Protein AF-A0A936UP02-F1 (afdb_monomer)

Sequence (129 aa):
MAFAGGLAAAASPRRRRLTLVIAPQPVHLYAVLDRAHVWPGSELTAGWVIDAFWTDRIPAIARGGRHLDHPLRHRRGGRCQWQRVTGVPTTWVPFGADVLGRGRPGLADRGVDLQRIGRQPEVGGRCGE

Solvent-accessible surface area (backbone atoms only — not comparable to full-atom values): 8325 Å² total; per-residue (Å²): 142,84,84,85,80,76,78,73,76,73,77,69,76,79,74,80,33,73,39,79,45,80,20,67,32,42,58,52,57,60,70,53,72,83,37,81,77,63,62,70,76,43,77,44,29,32,37,37,20,54,50,58,78,58,69,91,44,54,42,74,58,51,30,71,42,78,64,24,50,33,44,31,25,37,50,76,74,63,45,68,57,50,27,66,72,19,67,30,66,51,46,71,44,76,83,72,78,68,73,80,73,68,68,50,91,83,75,64,94,63,100,66,82,83,83,83,83,78,93,75,81,82,76,81,81,72,95,85,128

Radius of gyration: 21.8 Å; Cα contacts (8 Å, |Δi|>4): 169; chains: 1; bounding box: 46×30×80 Å

Foldseek 3Di:
DDDPDDPPPDPDPLPQDAAEAEEQEQLRVCVCVVPPPRAPRHPAYEYEYEPDPCLVNRDPCLAPCPNHQEYEYADPPCLVVNCVSRVHHYYYDHDDDPPVVVVPPPPDDDPDDDDDDDDDDDDDDDPDD

Mean predicted aligned error: 13.27 Å

Structure (mmCIF, N/CA/C/O backbone):
data_AF-A0A936UP02-F1
#
_entry.id   AF-A0A936UP02-F1
#
loop_
_atom_site.group_PDB
_atom_site.id
_atom_site.type_symbol
_atom_site.label_atom_id
_atom_site.label_alt_id
_atom_site.label_comp_id
_atom_site.label_asym_id
_atom_site.label_entity_id
_atom_site.label_seq_id
_atom_site.pdbx_PDB_ins_code
_atom_site.Cartn_x
_atom_site.Cartn_y
_atom_site.Cartn_z
_atom_site.occupancy
_atom_site.B_iso_or_equiv
_atom_site.auth_seq_id
_atom_site.auth_comp_id
_atom_site.auth_asym_id
_atom_site.auth_atom_id
_atom_site.pdbx_PDB_model_num
ATOM 1 N N . MET A 1 1 ? 24.769 11.667 57.598 1.00 37.16 1 MET A N 1
ATOM 2 C CA . MET A 1 1 ? 25.255 11.382 56.229 1.00 37.16 1 MET A CA 1
ATOM 3 C C . MET A 1 1 ? 24.319 10.354 55.605 1.00 37.16 1 MET A C 1
ATOM 5 O O . MET A 1 1 ? 24.267 9.261 56.145 1.00 37.16 1 MET A O 1
ATOM 9 N N . ALA A 1 2 ? 23.543 10.736 54.580 1.00 34.25 2 ALA A N 1
ATOM 10 C CA . ALA A 1 2 ? 23.015 9.907 53.475 1.00 34.25 2 ALA A CA 1
ATOM 11 C C . ALA A 1 2 ? 21.811 10.629 52.830 1.00 34.25 2 ALA A C 1
ATOM 13 O O . ALA A 1 2 ? 20.720 10.655 53.391 1.00 34.25 2 ALA A O 1
ATOM 14 N N . PHE A 1 3 ? 22.027 11.245 51.664 1.00 31.94 3 PHE A N 1
ATOM 15 C CA . PHE A 1 3 ? 20.960 11.762 50.804 1.00 31.94 3 PHE A CA 1
ATOM 16 C C . PHE A 1 3 ? 20.401 10.604 49.969 1.00 31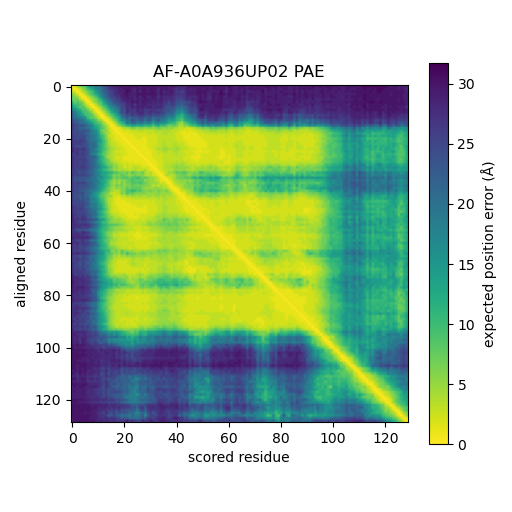.94 3 PHE A C 1
ATOM 18 O O . PHE A 1 3 ? 21.134 9.998 49.189 1.00 31.94 3 PHE A O 1
ATOM 25 N N . ALA A 1 4 ? 19.110 10.303 50.115 1.00 38.69 4 ALA A N 1
ATOM 26 C CA . ALA A 1 4 ? 18.398 9.387 49.231 1.00 38.69 4 ALA A CA 1
ATOM 27 C C . ALA A 1 4 ? 18.018 10.131 47.939 1.00 38.69 4 ALA A C 1
ATOM 29 O O . ALA A 1 4 ? 16.976 10.777 47.852 1.00 38.69 4 ALA A O 1
ATOM 30 N N . GLY A 1 5 ? 18.903 10.088 46.942 1.00 32.44 5 GLY A N 1
ATOM 31 C CA . GLY A 1 5 ? 18.627 10.580 45.595 1.00 32.44 5 GLY A CA 1
ATOM 32 C C . GLY A 1 5 ? 17.787 9.569 44.820 1.00 32.44 5 GLY A C 1
ATOM 33 O O . GLY A 1 5 ? 18.326 8.636 44.232 1.00 32.44 5 GLY A O 1
ATOM 34 N N . GLY A 1 6 ? 16.466 9.748 44.816 1.00 33.12 6 GLY A N 1
ATOM 35 C CA . GLY A 1 6 ? 15.587 9.056 43.880 1.00 33.12 6 GLY A CA 1
ATOM 36 C C . GLY A 1 6 ? 15.776 9.634 42.480 1.00 33.12 6 GLY A C 1
ATOM 37 O O . GLY A 1 6 ? 15.350 10.756 42.214 1.00 33.12 6 GLY A O 1
ATOM 38 N N . LEU A 1 7 ? 16.404 8.881 41.574 1.00 38.56 7 LEU A N 1
ATOM 39 C CA . LEU A 1 7 ? 16.313 9.174 40.147 1.00 38.56 7 LEU A CA 1
ATOM 40 C C . LEU A 1 7 ? 14.867 8.927 39.713 1.00 38.56 7 LEU A C 1
ATOM 42 O O . LEU A 1 7 ? 14.455 7.790 39.484 1.00 38.56 7 LEU A O 1
ATOM 46 N N . ALA A 1 8 ? 14.094 10.005 39.593 1.00 47.16 8 ALA A N 1
ATOM 47 C CA . ALA A 1 8 ? 12.895 9.991 38.778 1.00 47.16 8 ALA A CA 1
ATOM 48 C C . ALA A 1 8 ? 13.324 9.573 37.368 1.00 47.16 8 ALA A C 1
ATOM 50 O O . ALA A 1 8 ? 14.055 10.300 36.691 1.00 47.16 8 ALA A O 1
ATOM 51 N N . ALA A 1 9 ? 12.920 8.374 36.948 1.00 46.69 9 ALA A N 1
ATOM 52 C CA . ALA A 1 9 ? 13.089 7.944 35.574 1.00 46.69 9 ALA A CA 1
ATOM 53 C C . ALA A 1 9 ? 12.329 8.951 34.708 1.00 46.69 9 ALA A C 1
ATOM 55 O O . ALA A 1 9 ? 11.097 8.966 34.698 1.00 46.69 9 ALA A O 1
ATOM 56 N N . ALA A 1 10 ? 13.066 9.844 34.046 1.00 46.19 10 ALA A N 1
ATOM 57 C CA . ALA A 1 10 ? 12.493 10.764 33.086 1.00 46.19 10 ALA A CA 1
ATOM 58 C C . ALA A 1 10 ? 11.690 9.920 32.097 1.00 46.19 10 ALA A C 1
ATOM 60 O O . ALA A 1 10 ? 12.239 9.009 31.471 1.00 46.19 10 ALA A O 1
ATOM 61 N N . ALA A 1 11 ? 10.381 10.169 32.019 1.00 51.97 11 ALA A N 1
ATOM 62 C CA . ALA A 1 11 ? 9.521 9.502 31.062 1.00 51.97 11 ALA A CA 1
ATOM 63 C C . ALA A 1 11 ? 10.148 9.698 29.6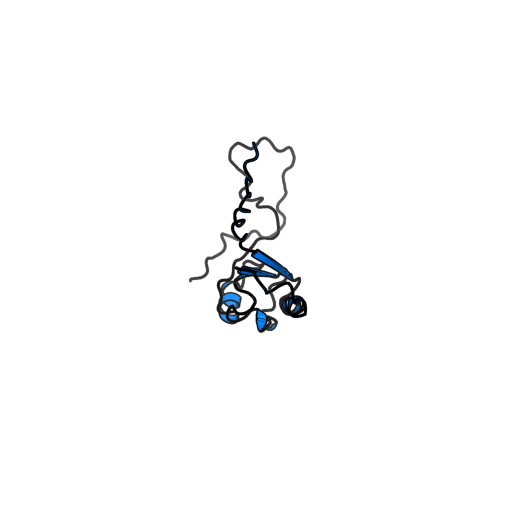80 1.00 51.97 11 ALA A C 1
ATOM 65 O O . ALA A 1 11 ? 10.170 10.810 29.152 1.00 51.97 11 ALA A O 1
ATOM 66 N N . SER A 1 12 ? 10.725 8.627 29.131 1.00 50.00 12 SER A N 1
ATOM 67 C CA . SER A 1 12 ? 11.274 8.652 27.782 1.00 50.00 12 SER A CA 1
ATOM 68 C C . SER A 1 12 ? 10.147 9.136 26.870 1.00 50.00 12 SER A C 1
ATOM 70 O O . SER A 1 12 ? 9.037 8.597 26.984 1.00 50.00 12 SER A O 1
ATOM 72 N N . PRO A 1 13 ? 10.356 10.168 26.029 1.00 55.34 13 PRO A N 1
ATOM 73 C CA . PRO A 1 13 ? 9.311 10.628 25.130 1.00 55.34 13 PRO A CA 1
ATOM 74 C C . PRO A 1 13 ? 8.852 9.405 24.349 1.00 55.34 13 PRO A C 1
ATOM 76 O O . PRO A 1 13 ? 9.674 8.772 23.684 1.00 55.34 13 PRO A O 1
ATOM 79 N N . ARG A 1 14 ? 7.578 9.012 24.516 1.00 60.06 14 ARG A N 1
ATOM 80 C CA . ARG A 1 14 ? 7.002 7.838 23.849 1.00 60.06 14 ARG A CA 1
ATOM 81 C C . ARG A 1 14 ? 7.375 7.949 22.379 1.00 60.06 14 ARG A C 1
ATOM 83 O O . ARG A 1 14 ? 6.846 8.813 21.682 1.00 60.06 14 ARG A O 1
ATOM 90 N N . ARG A 1 15 ? 8.342 7.142 21.927 1.00 63.72 15 ARG A N 1
ATOM 91 C CA . ARG A 1 15 ? 8.773 7.185 20.535 1.00 63.72 15 ARG A CA 1
ATOM 92 C C . ARG A 1 15 ? 7.563 6.789 19.714 1.00 63.72 15 ARG A C 1
ATOM 94 O O . ARG A 1 15 ? 7.100 5.655 19.789 1.00 63.72 15 ARG A O 1
ATOM 101 N N . ARG A 1 16 ? 7.035 7.772 18.992 1.00 74.62 16 ARG A N 1
ATOM 102 C CA . ARG A 1 16 ? 5.975 7.620 18.008 1.00 74.62 16 ARG A CA 1
ATOM 103 C C . ARG A 1 16 ? 6.348 6.458 17.091 1.00 74.62 16 ARG A C 1
ATOM 105 O O . ARG A 1 16 ? 7.373 6.512 16.410 1.00 74.62 16 ARG A O 1
ATOM 112 N N . ARG A 1 17 ? 5.595 5.360 17.171 1.00 84.38 17 ARG A N 1
ATOM 113 C CA . ARG A 1 17 ? 5.897 4.139 16.423 1.00 84.38 17 ARG A CA 1
ATOM 114 C C . ARG A 1 17 ? 5.310 4.276 15.027 1.00 84.38 17 ARG A C 1
ATOM 116 O O . ARG A 1 17 ? 4.112 4.494 14.876 1.00 84.38 17 ARG A O 1
ATOM 123 N N . LEU A 1 18 ? 6.165 4.144 14.024 1.00 88.25 18 LEU A N 1
ATOM 124 C CA . LEU A 1 18 ? 5.771 4.090 12.622 1.00 88.25 18 LEU A CA 1
ATOM 125 C C . 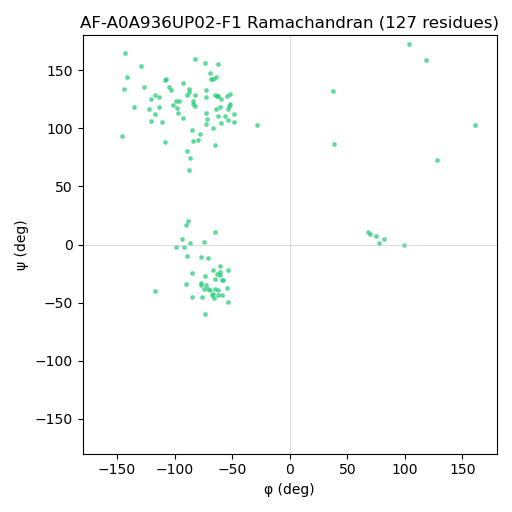LEU A 1 18 ? 5.849 2.637 12.165 1.00 88.25 18 LEU A C 1
ATOM 127 O O . LEU A 1 18 ? 6.854 1.967 12.414 1.00 88.25 18 LEU A O 1
ATOM 131 N N . THR A 1 19 ? 4.807 2.166 11.492 1.00 89.00 19 THR A N 1
ATOM 132 C CA . THR A 1 19 ? 4.724 0.789 11.007 1.00 89.00 19 THR A CA 1
ATOM 133 C C . THR A 1 19 ? 4.661 0.783 9.488 1.00 89.00 19 THR A C 1
ATOM 135 O O . THR A 1 19 ? 3.840 1.468 8.883 1.00 89.00 19 THR A O 1
ATOM 138 N N . LEU A 1 20 ? 5.536 -0.003 8.864 1.00 90.94 20 LEU A N 1
ATOM 139 C CA . LEU A 1 20 ? 5.538 -0.233 7.425 1.00 90.94 20 LEU A CA 1
ATOM 140 C C . LEU A 1 20 ? 5.178 -1.690 7.152 1.00 90.94 20 LEU A C 1
ATOM 142 O O . LEU A 1 20 ? 5.906 -2.601 7.541 1.00 90.94 20 LEU A O 1
ATOM 146 N N . VAL A 1 21 ? 4.073 -1.898 6.446 1.00 91.44 21 VAL A N 1
ATOM 147 C CA . VAL A 1 21 ? 3.671 -3.202 5.924 1.00 91.44 21 VAL A CA 1
ATOM 148 C C . VAL A 1 21 ? 4.103 -3.282 4.471 1.00 91.44 21 VAL A C 1
ATOM 150 O O . VAL A 1 21 ? 3.620 -2.511 3.648 1.00 91.44 21 VAL A O 1
ATOM 153 N N . ILE A 1 22 ? 4.996 -4.211 4.142 1.00 92.31 22 ILE A N 1
ATOM 154 C CA . ILE A 1 22 ? 5.406 -4.460 2.758 1.00 92.31 22 ILE A CA 1
ATOM 155 C C . ILE A 1 22 ? 4.630 -5.6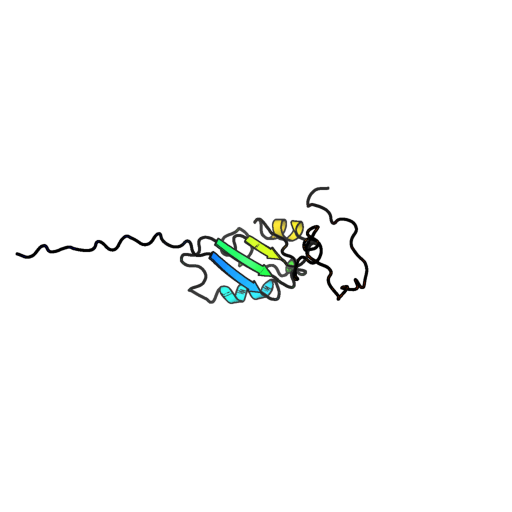68 2.245 1.00 92.31 22 ILE A C 1
ATOM 157 O O . ILE A 1 22 ? 4.677 -6.741 2.842 1.00 92.31 22 ILE A O 1
ATOM 161 N N . ALA A 1 23 ? 3.916 -5.487 1.140 1.00 92.25 23 ALA A N 1
ATOM 162 C CA . ALA A 1 23 ? 3.090 -6.513 0.531 1.00 92.25 23 ALA A CA 1
ATOM 163 C C . ALA A 1 23 ? 3.456 -6.688 -0.953 1.00 92.25 23 ALA A C 1
ATOM 165 O O . ALA A 1 23 ? 3.588 -5.697 -1.679 1.00 92.25 23 ALA A O 1
ATOM 166 N N . PRO A 1 24 ? 3.578 -7.933 -1.449 1.00 92.69 24 PRO A N 1
ATOM 167 C CA . PRO A 1 24 ? 3.866 -8.156 -2.859 1.00 92.69 24 PRO A CA 1
ATOM 168 C C . PRO A 1 24 ? 2.727 -7.671 -3.759 1.00 92.69 24 PRO A C 1
ATOM 170 O O . PRO A 1 24 ? 2.990 -7.081 -4.797 1.00 92.69 24 PRO A O 1
ATOM 173 N N . GLN A 1 25 ? 1.472 -7.866 -3.345 1.00 93.81 25 GLN A N 1
ATOM 174 C CA . GLN A 1 25 ? 0.256 -7.496 -4.085 1.00 93.81 25 GLN A CA 1
ATOM 175 C C . GLN A 1 25 ? -0.819 -6.995 -3.109 1.00 93.81 25 GLN A C 1
ATOM 177 O O . GLN A 1 25 ? -0.697 -7.262 -1.912 1.00 93.81 25 GLN A O 1
ATOM 182 N N . PRO A 1 26 ? -1.888 -6.318 -3.574 1.00 93.19 26 PRO A N 1
ATOM 183 C CA . PRO A 1 26 ?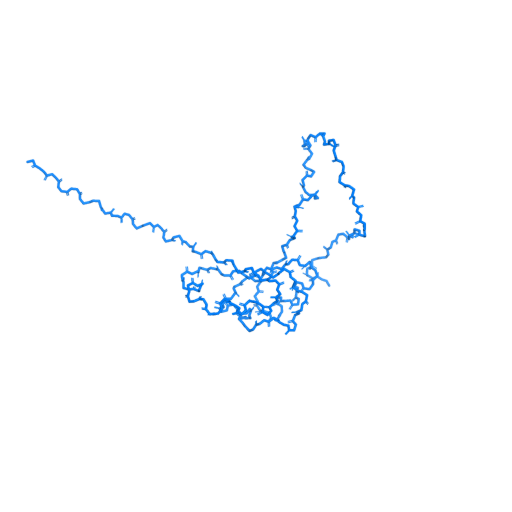 -2.839 -5.641 -2.690 1.00 93.19 26 PRO A CA 1
ATOM 184 C C . PRO A 1 26 ? -3.507 -6.579 -1.681 1.00 93.19 26 PRO A C 1
ATOM 186 O O . PRO A 1 26 ? -3.563 -6.258 -0.497 1.00 93.19 26 PRO A O 1
ATOM 189 N N . VAL A 1 27 ? -3.927 -7.770 -2.122 1.00 93.56 27 VAL A N 1
ATOM 190 C CA . VAL A 1 27 ? -4.581 -8.776 -1.267 1.00 93.56 27 VAL A CA 1
ATOM 191 C C . VAL A 1 27 ? -3.712 -9.206 -0.079 1.00 93.56 27 VAL A C 1
ATOM 193 O O . VAL A 1 27 ? -4.232 -9.486 0.998 1.00 93.56 27 VAL A O 1
ATOM 196 N N . HIS A 1 28 ? -2.385 -9.185 -0.229 1.00 92.94 28 HIS A N 1
ATOM 197 C CA . HIS A 1 28 ? -1.458 -9.613 0.817 1.00 92.94 28 HIS A CA 1
ATOM 198 C C . HIS A 1 28 ? -1.387 -8.649 2.004 1.00 92.94 28 HIS A C 1
ATOM 200 O O . HIS A 1 28 ? -0.867 -9.030 3.049 1.00 92.94 28 HIS A O 1
ATOM 206 N N . LEU A 1 29 ? -1.944 -7.435 1.907 1.00 90.94 29 LEU A N 1
ATOM 207 C CA . LEU A 1 29 ? -2.070 -6.568 3.080 1.00 90.94 29 LEU A CA 1
ATOM 208 C C . LEU A 1 29 ? -2.943 -7.227 4.165 1.00 90.94 29 LEU A C 1
ATOM 210 O O . LEU A 1 29 ? -2.740 -6.947 5.341 1.00 90.94 29 LEU A O 1
ATOM 214 N N . TYR A 1 30 ? -3.869 -8.134 3.821 1.00 91.00 30 TYR A N 1
ATOM 215 C CA . TYR A 1 30 ? -4.651 -8.864 4.828 1.00 91.00 30 TYR A CA 1
ATOM 216 C C . TYR A 1 30 ? -3.792 -9.702 5.780 1.00 91.00 30 TYR A C 1
ATOM 218 O O . TYR A 1 30 ? -4.205 -9.916 6.915 1.00 91.00 30 TYR A O 1
ATOM 226 N N . ALA A 1 31 ? -2.582 -10.102 5.376 1.00 86.00 31 ALA A N 1
ATOM 227 C CA . ALA A 1 31 ? -1.698 -10.929 6.197 1.00 86.00 31 ALA A CA 1
ATOM 228 C C . ALA A 1 31 ? -1.306 -10.276 7.536 1.00 86.00 31 ALA A C 1
ATOM 230 O O . ALA A 1 31 ? -0.858 -10.964 8.453 1.00 86.00 31 ALA A O 1
ATOM 231 N N . VAL A 1 32 ? -1.457 -8.952 7.664 1.00 84.00 32 VAL A N 1
ATOM 232 C CA . VAL A 1 32 ? -1.161 -8.240 8.913 1.00 84.00 32 VAL A CA 1
ATOM 233 C C . VAL A 1 32 ? -2.349 -8.141 9.869 1.00 84.00 32 VAL A C 1
ATOM 235 O O . VAL A 1 32 ? -2.154 -7.768 11.024 1.00 84.00 32 VAL A O 1
ATOM 238 N N . LEU A 1 33 ? -3.565 -8.505 9.440 1.00 81.38 33 LEU A N 1
ATOM 239 C CA . LEU A 1 33 ? -4.727 -8.545 10.335 1.00 81.38 33 LEU A CA 1
ATOM 240 C C . LEU A 1 33 ? -4.536 -9.550 11.470 1.00 81.38 33 LEU A C 1
ATOM 242 O O . LEU A 1 33 ? -4.844 -9.234 12.615 1.00 81.38 33 LEU A O 1
ATOM 246 N N 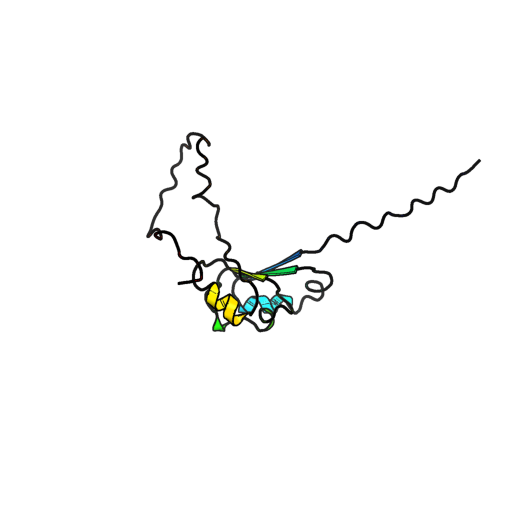. ASP A 1 34 ? -3.930 -10.697 11.172 1.00 75.94 34 ASP A N 1
ATOM 247 C CA . ASP A 1 34 ? -3.685 -11.761 12.151 1.00 75.94 34 ASP A CA 1
ATOM 248 C C . ASP A 1 34 ? -2.536 -11.429 13.121 1.00 75.94 34 ASP A C 1
ATOM 250 O O . ASP A 1 34 ? -2.151 -12.235 13.970 1.00 75.94 34 ASP A O 1
ATOM 254 N N . ARG A 1 35 ? -1.933 -10.239 13.005 1.00 77.62 35 ARG A N 1
ATOM 255 C CA . ARG A 1 35 ? -0.763 -9.826 13.783 1.00 77.62 35 ARG A CA 1
ATOM 256 C C . ARG A 1 35 ? -1.154 -8.767 14.808 1.00 77.62 35 ARG A C 1
ATOM 258 O O . ARG A 1 35 ? -1.014 -7.567 14.584 1.00 77.62 35 ARG A O 1
ATOM 265 N N . ALA A 1 36 ? -1.564 -9.233 15.987 1.00 69.06 36 ALA A N 1
ATOM 266 C CA . ALA A 1 36 ? -2.042 -8.400 17.098 1.00 69.06 36 ALA A CA 1
ATOM 267 C C . ALA A 1 36 ? -1.088 -7.262 17.534 1.00 69.06 36 ALA A C 1
ATOM 269 O O . ALA A 1 36 ? -1.536 -6.278 18.109 1.00 69.06 36 ALA A O 1
ATOM 270 N N . HIS A 1 37 ? 0.214 -7.354 17.243 1.00 73.00 37 HIS A N 1
ATOM 271 C CA . HIS A 1 37 ? 1.228 -6.351 17.607 1.00 73.00 37 HIS A CA 1
ATOM 272 C C . HIS A 1 37 ? 1.479 -5.275 16.530 1.00 73.00 37 HIS A C 1
ATOM 274 O O . HIS A 1 37 ? 2.319 -4.390 16.713 1.00 73.00 37 HIS A O 1
ATOM 280 N N . VAL A 1 38 ? 0.821 -5.353 15.371 1.00 73.06 38 VAL A N 1
ATOM 281 C CA . VAL A 1 38 ? 1.032 -4.397 14.268 1.00 73.06 38 VAL A CA 1
ATOM 282 C C . VAL A 1 38 ? 0.333 -3.072 14.567 1.00 73.06 38 VAL A C 1
ATOM 284 O O . VAL A 1 38 ? 0.944 -2.011 14.440 1.00 73.06 38 VAL A O 1
ATOM 287 N N . TRP A 1 39 ? -0.910 -3.136 15.038 1.00 72.25 39 TRP A N 1
ATOM 288 C CA . TRP A 1 39 ? -1.798 -1.978 15.167 1.00 72.25 39 TRP A CA 1
ATOM 289 C C . TRP A 1 39 ? -1.628 -1.174 16.465 1.00 72.25 39 TRP A C 1
ATOM 291 O O . TRP A 1 39 ? -1.557 0.053 16.385 1.00 72.25 39 TRP A O 1
ATOM 301 N N . PRO A 1 40 ? -1.528 -1.797 17.658 1.00 76.25 40 PRO A N 1
ATOM 302 C CA . PRO A 1 40 ? -1.492 -1.040 18.905 1.00 76.25 40 PRO A CA 1
ATOM 303 C C . PRO A 1 40 ? -0.256 -0.138 19.000 1.00 76.25 40 PRO A C 1
ATOM 305 O O . PRO A 1 40 ? 0.879 -0.587 18.836 1.00 76.25 40 PRO A O 1
ATOM 308 N N . GLY A 1 41 ? -0.481 1.146 19.285 1.00 76.06 41 GLY A N 1
ATOM 309 C CA . GLY A 1 41 ? 0.580 2.125 19.538 1.00 76.06 41 GLY A CA 1
ATOM 310 C C . GLY A 1 41 ? 1.303 2.656 18.297 1.00 76.06 41 GLY A C 1
ATOM 311 O O . GLY A 1 41 ? 2.209 3.474 18.456 1.00 76.06 41 GLY A O 1
ATOM 312 N N . SER A 1 42 ? 0.920 2.227 17.089 1.00 82.38 42 SER A N 1
ATOM 313 C CA . SER A 1 42 ? 1.367 2.861 15.844 1.00 82.38 42 SER A CA 1
ATOM 314 C C . SER A 1 42 ? 0.669 4.204 15.676 1.00 82.38 42 SER A C 1
ATOM 316 O O . SER A 1 42 ? -0.554 4.271 15.722 1.00 82.38 42 SER A O 1
ATOM 318 N N . GLU A 1 43 ? 1.433 5.269 15.466 1.00 86.38 43 GLU A N 1
ATOM 319 C CA . GLU A 1 43 ? 0.862 6.562 15.077 1.00 86.38 43 GLU A CA 1
ATOM 320 C C . GLU A 1 43 ? 0.469 6.573 13.599 1.00 86.38 43 GLU A C 1
ATOM 322 O O . GLU A 1 43 ? -0.509 7.207 13.222 1.00 86.38 43 GLU A O 1
ATOM 327 N N . LEU A 1 44 ? 1.250 5.882 12.770 1.00 87.69 44 LEU A N 1
ATOM 328 C CA . LEU A 1 44 ? 1.022 5.790 11.338 1.00 87.69 44 LEU A CA 1
ATOM 329 C C . LEU A 1 44 ? 1.408 4.402 10.850 1.00 87.69 44 LEU A C 1
ATOM 331 O O . LEU A 1 44 ? 2.491 3.891 11.160 1.00 87.69 44 LEU A O 1
ATOM 335 N N . THR A 1 45 ? 0.526 3.822 10.046 1.00 89.69 45 THR A N 1
ATOM 336 C CA . THR A 1 45 ? 0.719 2.537 9.391 1.00 89.69 45 THR A CA 1
ATOM 337 C C . THR A 1 45 ? 0.646 2.718 7.879 1.00 89.69 45 THR A C 1
ATOM 339 O O . THR A 1 45 ? -0.416 2.926 7.289 1.00 89.69 45 THR A O 1
ATOM 342 N N . ALA A 1 46 ? 1.806 2.640 7.234 1.00 92.06 46 ALA A N 1
ATOM 343 C CA . ALA A 1 46 ? 1.928 2.703 5.785 1.00 92.06 46 ALA A CA 1
ATOM 344 C C . ALA A 1 46 ? 1.902 1.294 5.180 1.00 92.06 46 ALA A C 1
ATOM 346 O O . ALA A 1 46 ? 2.543 0.374 5.688 1.00 92.06 46 ALA A O 1
ATOM 347 N N . GLY A 1 47 ? 1.197 1.132 4.060 1.00 92.69 47 GLY A N 1
ATOM 348 C CA . GLY A 1 47 ? 1.149 -0.124 3.307 1.00 92.69 47 GLY A CA 1
ATOM 349 C C . GLY A 1 47 ? 1.860 0.020 1.973 1.00 92.69 47 GLY A C 1
ATOM 350 O O . GLY A 1 47 ? 1.306 0.635 1.067 1.00 92.69 47 GLY A O 1
ATOM 351 N N . TRP A 1 48 ? 3.060 -0.539 1.830 1.00 93.69 48 TRP A N 1
ATOM 352 C CA . TRP A 1 48 ? 3.815 -0.523 0.582 1.00 93.69 48 TRP A CA 1
ATOM 353 C C . TRP A 1 48 ? 3.546 -1.755 -0.265 1.00 93.69 48 TRP A C 1
ATOM 355 O O . TRP A 1 48 ? 3.991 -2.856 0.047 1.00 93.69 48 TRP A O 1
ATOM 365 N N . VAL A 1 49 ? 2.828 -1.542 -1.367 1.00 93.12 49 VAL A N 1
ATOM 366 C CA . VAL A 1 49 ? 2.507 -2.590 -2.331 1.00 93.12 49 VAL A CA 1
ATOM 367 C C . VAL A 1 49 ? 3.425 -2.498 -3.545 1.00 93.12 49 VAL A C 1
ATOM 369 O O . VAL A 1 49 ? 3.459 -1.477 -4.244 1.00 93.12 49 VAL A O 1
ATOM 372 N N . ILE A 1 50 ? 4.171 -3.576 -3.789 1.00 91.00 50 ILE A N 1
ATOM 373 C CA . ILE A 1 50 ? 5.149 -3.657 -4.879 1.00 91.00 50 ILE A CA 1
ATOM 374 C C . ILE A 1 50 ? 4.430 -3.804 -6.226 1.00 91.00 50 ILE A C 1
ATOM 376 O O . ILE A 1 50 ? 4.508 -2.911 -7.066 1.00 91.00 50 ILE A O 1
ATOM 380 N N . ASP A 1 51 ? 3.641 -4.857 -6.424 1.00 89.75 51 ASP A N 1
ATOM 381 C CA . ASP A 1 51 ? 2.773 -5.005 -7.595 1.00 89.75 51 ASP A CA 1
ATOM 382 C C . ASP A 1 51 ? 1.396 -4.384 -7.317 1.00 89.75 51 ASP A C 1
ATOM 384 O O . ASP A 1 51 ? 0.418 -5.040 -6.961 1.00 89.75 51 ASP A O 1
ATOM 388 N N . ALA A 1 52 ? 1.331 -3.060 -7.441 1.00 87.12 52 ALA A N 1
ATOM 389 C CA . ALA A 1 52 ? 0.137 -2.272 -7.143 1.00 87.12 52 ALA A CA 1
ATOM 390 C C . ALA A 1 52 ? -0.838 -2.108 -8.332 1.00 87.12 52 ALA A C 1
ATOM 392 O O . ALA A 1 52 ? -1.628 -1.158 -8.351 1.00 87.12 52 ALA A O 1
ATOM 393 N N . PHE A 1 53 ? -0.766 -2.981 -9.343 1.00 87.38 53 PHE A N 1
ATOM 394 C CA . PHE A 1 53 ? -1.579 -2.876 -10.562 1.00 87.38 53 PHE A CA 1
ATOM 395 C C . PHE A 1 53 ? -3.073 -3.159 -10.324 1.00 87.38 53 PHE A C 1
ATOM 397 O O . PHE A 1 53 ? -3.931 -2.462 -10.862 1.00 87.38 53 PHE A O 1
ATOM 404 N N . TRP A 1 54 ? -3.383 -4.144 -9.482 1.00 86.69 54 TRP A N 1
ATOM 405 C CA . TRP A 1 54 ? -4.731 -4.692 -9.304 1.00 86.69 54 TRP A CA 1
ATOM 406 C C . TRP A 1 54 ? -5.588 -3.878 -8.328 1.00 86.69 54 TRP A C 1
ATOM 408 O O . TRP A 1 54 ? -5.600 -4.127 -7.123 1.00 86.69 54 TRP A O 1
ATOM 418 N N . THR A 1 55 ? -6.303 -2.873 -8.829 1.00 88.25 55 THR A N 1
ATOM 419 C CA . THR A 1 55 ? -7.130 -1.998 -7.972 1.00 88.25 55 THR A CA 1
ATOM 420 C C . THR A 1 55 ? -8.411 -2.652 -7.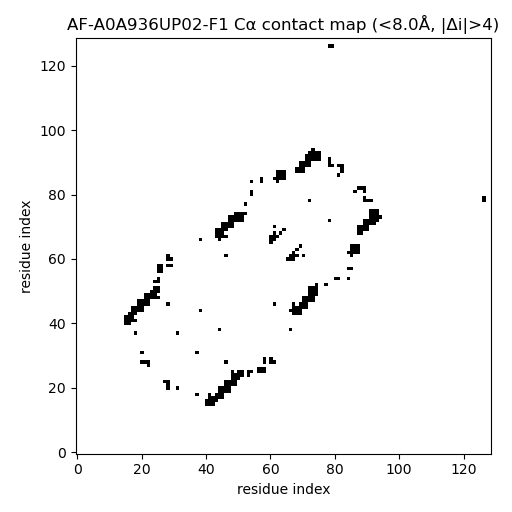446 1.00 88.25 55 THR A C 1
ATOM 422 O O . THR A 1 55 ? -8.868 -2.326 -6.353 1.00 88.25 55 THR A O 1
ATOM 425 N N . ASP A 1 56 ? -8.942 -3.624 -8.179 1.00 89.94 56 ASP A N 1
ATOM 426 C CA . ASP A 1 56 ? -10.050 -4.502 -7.796 1.00 89.94 56 ASP A CA 1
ATOM 427 C C . ASP A 1 56 ? -9.708 -5.378 -6.580 1.00 89.94 56 ASP A C 1
ATOM 429 O O . ASP A 1 56 ? -10.587 -5.747 -5.804 1.00 89.94 56 ASP A O 1
ATOM 433 N N . ARG A 1 57 ? -8.413 -5.643 -6.362 1.00 91.38 57 ARG A N 1
ATOM 434 C CA . ARG A 1 57 ? -7.902 -6.456 -5.250 1.00 91.38 57 ARG A CA 1
ATOM 435 C C . ARG A 1 57 ? -7.509 -5.641 -4.021 1.00 91.38 57 ARG A C 1
ATOM 437 O O . ARG A 1 57 ? -6.966 -6.210 -3.074 1.00 91.38 57 ARG A O 1
ATOM 444 N N . ILE A 1 58 ? -7.736 -4.322 -4.018 1.00 92.25 58 ILE A N 1
ATOM 445 C CA . ILE A 1 58 ? -7.431 -3.475 -2.858 1.00 92.25 58 ILE A CA 1
ATOM 446 C C . ILE A 1 58 ? -8.327 -3.909 -1.692 1.00 92.25 58 ILE A C 1
ATOM 448 O O . ILE A 1 58 ? -9.554 -3.768 -1.783 1.00 92.25 58 ILE A O 1
ATOM 452 N N . PRO A 1 59 ? -7.740 -4.402 -0.592 1.00 90.88 59 PRO A N 1
ATOM 453 C CA . PRO A 1 59 ? -8.502 -4.976 0.498 1.00 90.88 59 PRO A CA 1
ATOM 454 C C . PRO A 1 59 ? -9.207 -3.893 1.307 1.00 90.88 59 PRO A C 1
ATOM 456 O O . PRO A 1 59 ? -8.765 -2.744 1.361 1.00 90.88 59 PRO A O 1
ATOM 459 N N . ALA A 1 60 ? -10.284 -4.270 1.994 1.00 90.12 60 ALA A N 1
ATOM 460 C CA . ALA A 1 60 ? -11.074 -3.343 2.804 1.00 90.12 60 ALA A CA 1
ATOM 461 C C . ALA A 1 60 ? -10.244 -2.641 3.894 1.00 90.12 60 ALA A C 1
ATOM 463 O O . ALA A 1 60 ? -10.500 -1.486 4.211 1.00 90.12 60 ALA A O 1
ATOM 464 N N . ILE A 1 61 ? -9.206 -3.297 4.420 1.00 87.94 61 ILE A N 1
ATOM 465 C CA . ILE A 1 61 ? -8.318 -2.719 5.442 1.00 87.94 61 ILE A CA 1
ATOM 466 C C . ILE A 1 61 ? -7.487 -1.538 4.929 1.00 87.94 61 ILE A C 1
ATOM 468 O O . ILE A 1 61 ? -7.025 -0.722 5.719 1.00 87.94 61 ILE A O 1
ATOM 472 N N . ALA A 1 62 ? -7.305 -1.444 3.611 1.00 88.12 62 ALA A N 1
ATOM 473 C CA . ALA A 1 62 ? -6.613 -0.341 2.964 1.00 88.12 62 ALA A CA 1
ATOM 474 C C . ALA A 1 62 ? -7.549 0.837 2.658 1.00 88.12 62 ALA A C 1
ATOM 476 O O . ALA A 1 62 ? -7.109 1.808 2.053 1.00 88.12 62 ALA A O 1
ATOM 477 N N . ARG A 1 63 ? -8.835 0.748 3.028 1.00 89.81 63 ARG A N 1
ATOM 478 C CA . ARG A 1 63 ? -9.856 1.761 2.746 1.00 89.81 63 ARG A CA 1
ATOM 479 C C . ARG A 1 63 ? -10.228 2.525 4.016 1.00 89.81 63 ARG A C 1
ATOM 481 O O . ARG A 1 63 ? -10.316 1.951 5.099 1.00 89.81 63 ARG A O 1
ATOM 488 N N . GLY A 1 64 ? -10.464 3.823 3.871 1.00 84.56 64 GLY A N 1
ATOM 489 C CA . GLY A 1 64 ? -10.984 4.703 4.915 1.00 84.56 64 GLY A CA 1
ATOM 490 C C . GLY A 1 64 ? -10.027 5.004 6.071 1.00 84.56 64 GLY A C 1
ATOM 491 O O . GLY A 1 64 ? -10.470 5.572 7.059 1.00 84.56 64 GLY A O 1
ATOM 492 N N . GLY A 1 65 ? -8.748 4.620 5.994 1.00 81.12 65 GLY A N 1
ATOM 493 C CA . GLY A 1 65 ? -7.735 5.022 6.982 1.00 81.12 65 GLY A CA 1
ATOM 494 C C . GLY A 1 65 ? -7.792 4.313 8.337 1.00 81.12 65 GLY A C 1
ATOM 495 O O . GLY A 1 65 ? -7.065 4.685 9.241 1.00 81.12 65 GLY A O 1
ATOM 496 N N . ARG A 1 66 ? -8.639 3.289 8.517 1.00 82.25 66 ARG A N 1
ATOM 497 C CA . ARG A 1 66 ? -8.794 2.630 9.831 1.00 82.25 66 ARG A CA 1
ATOM 498 C C . ARG A 1 66 ? -7.585 1.786 10.247 1.00 82.25 66 ARG A C 1
ATOM 500 O O . ARG A 1 66 ? -7.283 1.697 11.431 1.00 82.25 66 ARG A O 1
ATOM 507 N N . HIS A 1 67 ? -6.971 1.095 9.291 1.00 86.12 67 HIS A N 1
ATOM 508 C CA . HIS A 1 67 ? -5.816 0.224 9.542 1.00 86.12 67 HIS A CA 1
ATOM 509 C C . HIS A 1 67 ? -4.582 0.730 8.803 1.00 86.12 67 HIS A C 1
ATOM 511 O O . HIS A 1 67 ? -3.482 0.694 9.334 1.00 86.12 67 HIS A O 1
ATOM 517 N N . LEU A 1 68 ? -4.765 1.193 7.568 1.00 87.75 68 LEU A N 1
ATOM 518 C CA . LEU A 1 68 ? -3.698 1.743 6.747 1.00 87.75 68 LEU A CA 1
ATOM 519 C C . LEU A 1 68 ? -3.993 3.206 6.459 1.00 87.75 68 LEU A C 1
ATOM 521 O O . LEU A 1 68 ? -4.922 3.518 5.714 1.00 87.75 68 LEU A O 1
ATOM 525 N N . ASP A 1 69 ? -3.169 4.076 7.026 1.00 88.31 69 ASP A N 1
ATOM 526 C CA . ASP A 1 69 ? -3.287 5.525 6.884 1.00 88.31 69 ASP A CA 1
ATOM 527 C C . ASP A 1 69 ? -2.760 5.993 5.527 1.00 88.31 69 ASP A C 1
ATOM 529 O O . ASP A 1 69 ? -3.258 6.959 4.954 1.00 88.31 69 ASP A O 1
ATOM 533 N N . HIS A 1 70 ? -1.733 5.304 5.009 1.00 90.75 70 HIS A N 1
ATOM 534 C CA . HIS A 1 70 ? -0.957 5.811 3.879 1.00 90.75 70 HIS A CA 1
ATOM 535 C C . HIS A 1 70 ? -0.455 4.703 2.937 1.00 90.75 70 HIS A C 1
ATOM 537 O O . HIS A 1 70 ? 0.615 4.120 3.150 1.00 90.75 70 HIS A O 1
ATOM 543 N N . PRO A 1 71 ? -1.196 4.385 1.863 1.00 90.12 71 PRO A N 1
ATOM 544 C CA . PRO A 1 71 ? -0.735 3.463 0.837 1.00 90.12 71 PRO A CA 1
ATOM 545 C C . PRO A 1 71 ? 0.486 4.010 0.082 1.00 90.12 71 PRO A C 1
ATOM 547 O O . PRO A 1 71 ? 0.481 5.119 -0.460 1.00 90.12 71 PRO A O 1
ATOM 550 N N . LEU A 1 72 ? 1.527 3.189 -0.006 1.00 89.69 72 LEU A N 1
ATOM 551 C CA . LEU A 1 72 ? 2.701 3.398 -0.842 1.00 89.69 72 LEU A CA 1
ATOM 552 C C . LEU A 1 72 ? 2.657 2.412 -2.000 1.00 89.69 72 LEU A C 1
ATOM 554 O O . LEU A 1 72 ? 2.281 1.250 -1.840 1.00 89.69 72 LEU A O 1
ATOM 558 N N . ARG A 1 73 ? 3.064 2.851 -3.187 1.00 88.75 73 ARG A N 1
ATOM 559 C CA . ARG A 1 73 ? 3.020 1.992 -4.369 1.00 88.75 73 ARG A CA 1
ATOM 560 C C . ARG A 1 73 ? 4.206 2.185 -5.271 1.00 88.75 73 ARG A C 1
ATOM 562 O O . ARG A 1 73 ? 4.633 3.313 -5.503 1.00 88.75 73 ARG A O 1
ATOM 569 N N . HIS A 1 74 ? 4.647 1.093 -5.875 1.00 84.19 74 HIS A N 1
ATOM 570 C CA . HIS A 1 74 ? 5.792 1.143 -6.765 1.00 84.19 74 HIS A CA 1
ATOM 571 C C . HIS A 1 74 ? 5.501 1.813 -8.125 1.00 84.19 74 HIS A C 1
ATOM 573 O O . HIS A 1 74 ? 6.340 2.517 -8.689 1.00 84.19 74 HIS A O 1
ATOM 579 N N . ARG A 1 75 ? 4.295 1.635 -8.675 1.00 77.50 75 ARG A N 1
ATOM 580 C CA . ARG A 1 75 ? 3.980 2.095 -10.035 1.00 77.50 75 ARG A CA 1
ATOM 581 C C . ARG A 1 75 ? 3.485 3.544 -10.062 1.00 77.50 75 ARG A C 1
ATOM 583 O O . ARG A 1 75 ? 2.557 3.899 -9.330 1.00 77.50 75 ARG A O 1
ATOM 590 N N . ARG A 1 76 ? 4.064 4.346 -10.966 1.00 72.19 76 ARG A N 1
ATOM 591 C CA . ARG A 1 76 ? 3.702 5.760 -11.193 1.00 72.19 76 ARG A CA 1
ATOM 592 C C . ARG A 1 76 ? 2.255 5.915 -11.674 1.00 72.19 76 ARG A C 1
ATOM 594 O O . ARG A 1 76 ? 1.523 6.772 -11.188 1.00 72.19 76 ARG A O 1
ATOM 601 N N . GLY A 1 77 ? 1.838 5.055 -12.605 1.00 77.44 77 GLY A N 1
ATOM 602 C CA . GLY A 1 77 ? 0.474 5.021 -13.133 1.00 77.44 77 GLY A CA 1
ATOM 603 C C . GLY A 1 77 ? -0.554 4.539 -12.106 1.00 77.44 77 GLY A C 1
ATOM 604 O O . GLY A 1 77 ? -0.253 3.718 -11.242 1.00 77.44 77 GLY A O 1
ATOM 605 N N . GLY A 1 78 ? -1.781 5.059 -12.194 1.00 82.00 78 GLY A N 1
ATOM 606 C CA . GLY A 1 78 ? -2.919 4.630 -11.375 1.00 82.00 78 GLY A CA 1
ATOM 607 C C . GLY A 1 78 ? -2.981 5.238 -9.973 1.00 82.00 78 GLY A C 1
ATOM 608 O O . GLY A 1 78 ? -3.826 4.814 -9.190 1.00 82.00 78 GLY A O 1
ATOM 609 N N . ARG A 1 79 ? -2.091 6.178 -9.594 1.00 87.19 79 ARG A N 1
ATOM 610 C CA . ARG A 1 79 ? -2.028 6.753 -8.224 1.00 87.19 79 ARG A CA 1
ATOM 611 C C . ARG A 1 79 ? -3.381 7.293 -7.787 1.00 87.19 79 ARG A C 1
ATOM 613 O O . ARG A 1 79 ? -3.886 6.907 -6.737 1.00 87.19 79 ARG A O 1
ATOM 620 N N . CYS A 1 80 ? -3.986 8.101 -8.652 1.00 86.62 80 CYS A N 1
ATOM 621 C CA . CYS A 1 80 ? -5.272 8.723 -8.380 1.00 86.62 80 CYS A CA 1
ATOM 622 C C . CYS A 1 80 ? -6.402 7.672 -8.255 1.00 86.62 80 CYS A C 1
ATOM 624 O O . CYS A 1 80 ? -7.332 7.870 -7.484 1.00 86.62 80 CYS A O 1
ATOM 626 N N . GLN A 1 81 ? -6.306 6.521 -8.936 1.00 89.62 81 GLN A N 1
ATOM 627 C CA . GLN A 1 81 ? -7.280 5.433 -8.786 1.00 89.62 81 GLN A CA 1
ATOM 628 C C . GLN A 1 81 ? -7.215 4.785 -7.403 1.00 89.62 81 GLN A C 1
ATOM 630 O O . GLN A 1 81 ? -8.260 4.569 -6.803 1.00 89.62 81 GLN A O 1
ATOM 635 N N . TRP A 1 82 ? -6.020 4.511 -6.866 1.00 91.69 82 TRP A N 1
ATOM 636 C CA . TRP A 1 82 ? -5.951 4.002 -5.493 1.00 91.69 82 TRP A CA 1
ATOM 637 C C . TRP A 1 82 ? -6.431 5.032 -4.501 1.00 91.69 82 TRP A C 1
ATOM 639 O O . TRP A 1 82 ? -7.245 4.669 -3.677 1.00 91.69 82 TRP A O 1
ATOM 649 N N . GLN A 1 83 ? -5.997 6.288 -4.611 1.00 92.56 83 GLN A N 1
ATOM 650 C CA . GLN A 1 83 ? -6.462 7.333 -3.701 1.00 92.56 83 GLN A CA 1
ATOM 651 C C . GLN A 1 83 ? -7.996 7.428 -3.688 1.00 92.56 83 GLN A C 1
ATOM 653 O O . GLN A 1 83 ? -8.595 7.588 -2.631 1.00 92.56 83 GLN A O 1
ATOM 658 N N . ARG A 1 84 ? -8.640 7.250 -4.850 1.00 92.69 84 ARG A N 1
ATOM 659 C CA . ARG A 1 84 ? -10.102 7.182 -4.964 1.00 92.69 84 ARG A CA 1
ATOM 660 C C . ARG A 1 84 ? -10.702 5.947 -4.281 1.00 92.69 84 ARG A C 1
ATOM 662 O O . ARG A 1 84 ? -11.724 6.070 -3.624 1.00 92.69 84 ARG A O 1
ATOM 669 N N . VAL A 1 85 ? -10.094 4.769 -4.441 1.00 92.56 85 VAL A N 1
ATOM 670 C CA . VAL A 1 85 ? -10.590 3.504 -3.859 1.00 92.56 85 VAL A CA 1
ATOM 671 C C . VAL A 1 85 ? -10.335 3.421 -2.351 1.00 92.56 85 VAL A C 1
ATOM 673 O O . VAL A 1 85 ? -11.161 2.895 -1.609 1.00 92.56 85 VAL A O 1
ATOM 676 N N . THR A 1 86 ? -9.185 3.905 -1.889 1.00 92.00 86 THR A N 1
ATOM 677 C CA . THR A 1 86 ? -8.765 3.851 -0.488 1.00 92.00 86 THR A CA 1
ATOM 678 C C . THR A 1 86 ? -9.321 5.017 0.317 1.00 92.00 86 THR A C 1
ATOM 680 O O . THR A 1 86 ? -9.461 4.893 1.528 1.00 92.00 86 THR A O 1
ATOM 683 N N . GLY A 1 87 ? -9.641 6.145 -0.322 1.00 93.19 87 GLY A N 1
ATOM 684 C CA . GLY A 1 87 ? -10.094 7.357 0.361 1.00 93.19 87 GLY A CA 1
ATOM 685 C C . GLY A 1 87 ? -9.008 8.032 1.206 1.00 93.19 87 GLY A C 1
ATOM 686 O O . GLY A 1 87 ? -9.320 8.929 1.979 1.00 93.19 87 GLY A O 1
ATOM 687 N N . VAL A 1 88 ? -7.744 7.614 1.070 1.00 91.69 88 VAL A N 1
ATOM 688 C CA . VAL A 1 88 ? -6.604 8.147 1.832 1.00 91.69 88 VAL A CA 1
ATOM 689 C C . VAL A 1 88 ? -5.449 8.546 0.911 1.00 91.69 88 VAL A C 1
ATOM 691 O O . VAL A 1 88 ? -5.314 7.989 -0.190 1.00 91.69 88 VAL A O 1
ATOM 694 N N . PRO A 1 89 ? -4.597 9.505 1.326 1.00 91.62 89 PRO A N 1
ATOM 695 C CA . PRO A 1 89 ? -3.441 9.926 0.543 1.00 91.62 89 PRO A CA 1
ATOM 696 C C . PRO A 1 89 ? -2.576 8.735 0.120 1.00 91.62 89 PRO A C 1
ATOM 698 O O . PRO A 1 89 ? -2.214 7.892 0.929 1.00 91.62 89 PRO A O 1
ATOM 701 N N . THR A 1 90 ? -2.255 8.651 -1.172 1.00 91.19 90 THR A N 1
ATOM 702 C CA . THR A 1 90 ? -1.454 7.555 -1.734 1.00 91.19 90 THR A CA 1
ATOM 703 C C . THR A 1 90 ? -0.191 8.113 -2.373 1.00 91.19 90 THR A C 1
ATOM 705 O O . THR A 1 90 ? -0.268 8.945 -3.282 1.00 91.19 90 THR A O 1
ATOM 708 N N . THR A 1 91 ? 0.974 7.615 -1.957 1.00 90.62 91 THR A N 1
ATOM 709 C CA . THR A 1 91 ? 2.272 8.055 -2.490 1.00 90.62 91 THR A CA 1
ATOM 710 C C . THR A 1 91 ? 2.862 7.023 -3.444 1.00 90.62 91 THR A C 1
ATOM 712 O O . THR A 1 91 ? 2.873 5.819 -3.189 1.00 90.62 91 THR A O 1
ATOM 715 N N . TRP A 1 92 ? 3.383 7.515 -4.567 1.00 88.00 92 TRP A N 1
ATOM 716 C CA . TRP A 1 92 ? 4.232 6.725 -5.449 1.00 88.00 92 TRP A CA 1
ATOM 717 C C . TRP A 1 92 ? 5.665 6.726 -4.911 1.00 88.00 92 TRP A C 1
ATOM 719 O O . TRP A 1 92 ? 6.220 7.792 -4.656 1.00 88.00 92 TRP A O 1
ATOM 729 N N . VAL A 1 93 ? 6.250 5.539 -4.763 1.00 86.00 93 VAL A N 1
ATOM 730 C CA . VAL A 1 93 ? 7.641 5.341 -4.348 1.00 86.00 93 VAL A CA 1
ATOM 731 C C . VAL A 1 93 ? 8.349 4.540 -5.444 1.00 86.00 93 VAL A C 1
ATOM 733 O O . VAL A 1 93 ? 7.953 3.403 -5.708 1.00 86.00 93 VAL A O 1
ATOM 736 N N . PRO A 1 94 ? 9.364 5.090 -6.128 1.00 74.81 94 PRO A N 1
ATOM 737 C CA . PRO A 1 94 ? 10.112 4.332 -7.125 1.00 74.81 94 PRO A CA 1
ATOM 738 C C . PRO A 1 94 ? 10.863 3.161 -6.469 1.00 74.81 94 PRO A C 1
ATOM 740 O O . PRO A 1 94 ? 11.349 3.267 -5.348 1.00 74.81 94 PRO A O 1
ATOM 743 N N . PHE A 1 95 ? 10.957 2.040 -7.181 1.00 68.06 95 PHE A N 1
ATOM 744 C CA . PHE A 1 95 ? 11.845 0.927 -6.840 1.00 68.06 95 PHE A CA 1
ATOM 745 C C . PHE A 1 95 ? 13.101 1.134 -7.667 1.00 68.06 95 PHE A C 1
ATOM 747 O O . PHE A 1 95 ? 13.021 1.288 -8.887 1.00 68.06 95 PHE A O 1
ATOM 754 N N . GLY A 1 96 ? 14.235 1.201 -6.987 1.00 67.06 96 GLY A N 1
ATOM 755 C CA . GLY A 1 96 ? 15.514 1.534 -7.593 1.00 67.06 96 GLY A CA 1
ATOM 756 C C . GLY A 1 96 ? 16.122 2.801 -7.009 1.00 67.06 96 GLY A C 1
ATOM 757 O O . GLY A 1 96 ? 15.453 3.635 -6.398 1.00 67.06 96 GLY A O 1
ATOM 758 N N . ALA A 1 97 ? 17.434 2.916 -7.185 1.00 56.97 97 ALA A N 1
ATOM 759 C CA . ALA A 1 97 ? 18.150 4.137 -6.875 1.00 56.97 97 ALA A CA 1
ATOM 760 C C . ALA A 1 97 ? 17.700 5.246 -7.832 1.00 56.97 97 ALA A C 1
ATOM 762 O O . ALA A 1 97 ? 17.498 5.003 -9.023 1.00 56.97 97 ALA A O 1
ATOM 763 N N . ASP A 1 98 ? 17.595 6.471 -7.321 1.00 57.50 98 ASP A N 1
ATOM 764 C CA . ASP A 1 98 ? 17.518 7.653 -8.168 1.00 57.50 98 ASP A CA 1
ATOM 765 C C . ASP A 1 98 ? 18.840 7.812 -8.937 1.00 57.50 98 ASP A C 1
ATOM 767 O O . ASP A 1 98 ? 19.785 8.471 -8.501 1.00 57.50 98 ASP A O 1
ATOM 771 N N . VAL A 1 99 ? 18.927 7.127 -10.074 1.00 54.72 99 VAL A N 1
ATOM 772 C CA . VAL A 1 99 ? 20.030 7.248 -11.031 1.00 54.72 99 VAL A CA 1
ATOM 773 C C . VAL A 1 99 ? 19.901 8.515 -11.876 1.00 54.72 99 VAL A C 1
ATOM 775 O O . VAL A 1 99 ? 20.848 8.879 -12.563 1.00 54.72 99 VAL A O 1
ATOM 778 N N . LEU A 1 100 ? 18.752 9.201 -11.818 1.00 53.41 100 LEU A N 1
ATOM 779 C CA . LEU A 1 100 ? 18.479 10.410 -12.593 1.00 53.41 100 LEU A CA 1
ATOM 780 C C . LEU A 1 100 ? 18.905 11.681 -11.838 1.00 53.41 100 LEU A C 1
ATOM 782 O O . LEU A 1 100 ? 19.399 12.612 -12.463 1.00 53.41 100 LEU A O 1
ATOM 786 N N . GLY A 1 101 ? 18.785 11.705 -10.508 1.00 50.75 101 GLY A N 1
ATOM 787 C CA . GLY A 1 101 ? 19.194 12.805 -9.625 1.00 50.75 101 GLY A CA 1
ATOM 788 C C . GLY A 1 101 ? 20.552 12.614 -8.938 1.00 50.75 101 GLY A C 1
ATOM 789 O O . GLY A 1 101 ? 21.031 13.516 -8.251 1.00 50.75 101 GLY A O 1
ATOM 790 N N . ARG A 1 102 ? 21.231 11.474 -9.147 1.00 48.19 102 ARG A N 1
ATOM 791 C CA . ARG A 1 102 ? 22.639 11.263 -8.741 1.00 48.19 102 ARG A CA 1
ATOM 792 C C . ARG A 1 102 ? 23.676 11.647 -9.801 1.00 48.19 102 ARG A C 1
ATOM 794 O O . ARG A 1 102 ? 24.847 11.302 -9.645 1.00 48.19 102 ARG A O 1
ATOM 801 N N . GLY A 1 103 ? 23.281 12.425 -10.804 1.00 49.03 103 GLY A N 1
ATOM 802 C CA . GLY A 1 103 ? 24.176 13.343 -11.504 1.00 49.03 103 GLY A CA 1
ATOM 803 C C . GLY A 1 103 ? 24.213 14.685 -10.774 1.00 49.03 103 GLY A C 1
ATOM 804 O O . GLY A 1 103 ? 23.749 15.684 -11.311 1.00 49.03 103 GLY A O 1
ATOM 805 N N . ARG A 1 104 ? 24.704 14.732 -9.526 1.00 48.94 104 ARG A N 1
ATOM 806 C CA .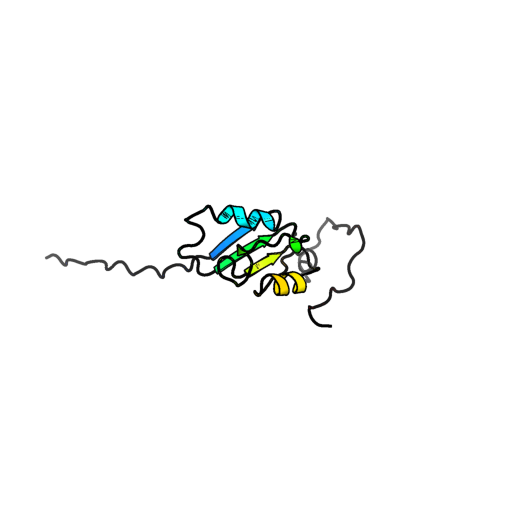 ARG A 1 104 ? 25.084 16.034 -8.952 1.00 48.94 104 ARG A CA 1
ATOM 807 C C . ARG A 1 104 ? 26.212 16.584 -9.834 1.00 48.94 104 ARG A C 1
ATOM 809 O O . ARG A 1 104 ? 27.179 15.841 -10.031 1.00 48.94 104 ARG A O 1
ATOM 816 N N . PRO A 1 105 ? 26.133 17.824 -10.350 1.00 48.84 105 PRO A N 1
ATOM 817 C CA . PRO A 1 105 ? 27.276 18.445 -11.009 1.00 48.84 105 PRO A CA 1
ATOM 818 C C . PRO A 1 105 ? 28.484 18.357 -10.065 1.00 48.84 105 PRO A C 1
ATOM 820 O O . PRO A 1 105 ? 28.393 18.792 -8.918 1.00 48.84 105 PRO A O 1
ATOM 823 N N . GLY A 1 106 ? 29.567 17.710 -10.503 1.00 53.91 106 GLY A N 1
ATOM 824 C CA . GLY A 1 106 ? 30.800 17.562 -9.719 1.00 53.91 106 GLY A CA 1
ATOM 825 C C . GLY A 1 106 ? 31.011 16.233 -8.980 1.00 53.91 106 GLY A C 1
ATOM 826 O O . GLY A 1 106 ? 32.057 16.072 -8.357 1.00 53.91 106 GLY A O 1
ATOM 827 N N . LEU A 1 107 ? 30.101 15.249 -9.051 1.00 55.09 107 LEU A N 1
ATOM 828 C CA . LEU A 1 107 ? 30.376 13.912 -8.499 1.00 55.09 107 LEU A CA 1
ATOM 829 C C . LEU A 1 107 ? 31.105 13.021 -9.522 1.00 55.09 107 LEU A C 1
ATOM 831 O O . LEU A 1 107 ? 30.480 12.141 -10.107 1.00 55.09 107 LEU A O 1
ATOM 835 N N . ALA A 1 108 ? 32.396 13.332 -9.692 1.00 55.31 108 ALA A N 1
ATOM 836 C CA . ALA A 1 108 ? 33.527 12.561 -10.227 1.00 55.31 108 ALA A CA 1
ATOM 837 C C . ALA A 1 108 ? 33.298 11.606 -11.415 1.00 55.31 108 ALA A C 1
ATOM 839 O O . ALA A 1 108 ? 32.424 10.745 -11.397 1.00 55.31 108 ALA A O 1
ATOM 840 N N . ASP A 1 109 ? 34.196 11.734 -12.392 1.00 60.59 109 ASP A N 1
ATOM 841 C CA . ASP A 1 109 ? 34.493 10.800 -13.479 1.00 60.59 109 ASP A CA 1
ATOM 842 C C . ASP A 1 109 ? 34.213 9.335 -13.089 1.00 60.59 109 ASP A C 1
ATOM 844 O O . ASP A 1 109 ? 34.936 8.720 -12.299 1.00 60.59 109 ASP A O 1
ATOM 848 N N . ARG A 1 110 ? 33.0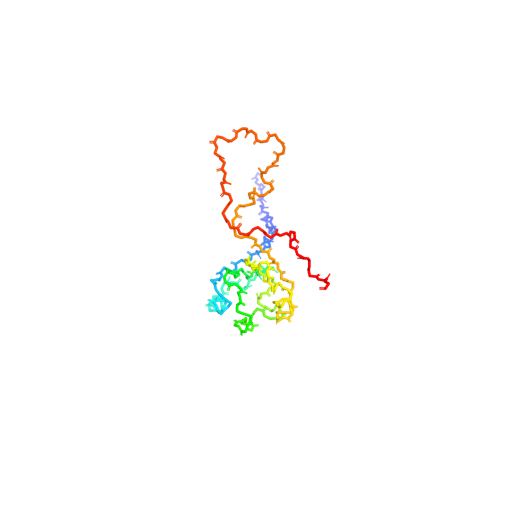87 8.794 -13.567 1.00 58.38 110 ARG A N 1
ATOM 849 C CA . ARG A 1 110 ? 32.714 7.401 -13.313 1.00 58.38 110 ARG A CA 1
ATOM 850 C C . ARG A 1 110 ? 33.151 6.593 -14.519 1.00 58.38 110 ARG A C 1
ATOM 852 O O . ARG A 1 110 ? 32.539 6.704 -15.572 1.00 58.38 110 ARG A O 1
ATOM 859 N N . GLY A 1 111 ? 34.134 5.712 -14.336 1.00 62.38 111 GLY A N 1
ATOM 860 C CA . GLY A 1 111 ? 34.616 4.794 -15.379 1.00 62.38 111 GLY A CA 1
ATOM 861 C C . GLY A 1 111 ? 33.599 3.743 -15.855 1.00 62.38 111 GLY A C 1
ATOM 862 O O . GLY A 1 111 ? 33.978 2.797 -16.538 1.00 62.38 111 GLY A O 1
ATOM 863 N N . VAL A 1 112 ? 32.323 3.868 -15.474 1.00 62.94 112 VAL A N 1
ATOM 864 C CA . VAL A 1 112 ? 31.227 2.993 -15.894 1.00 62.94 112 VAL A CA 1
ATOM 865 C C . VAL A 1 112 ? 30.029 3.859 -16.265 1.00 62.94 112 VAL A C 1
ATOM 867 O O . VAL A 1 112 ? 29.469 4.553 -15.412 1.00 62.94 112 VAL A O 1
ATOM 870 N N . ASP A 1 113 ? 29.623 3.769 -17.529 1.00 62.50 113 ASP A N 1
ATOM 871 C CA . ASP A 1 113 ? 28.379 4.348 -18.025 1.00 62.50 113 ASP A CA 1
ATOM 872 C C . ASP A 1 113 ? 27.239 3.328 -17.883 1.00 62.50 113 ASP A C 1
ATOM 874 O O . ASP A 1 113 ? 27.354 2.169 -18.291 1.00 62.50 113 ASP A O 1
ATOM 878 N N . LEU A 1 114 ? 26.130 3.745 -17.273 1.00 62.81 114 LEU A N 1
ATOM 879 C CA . LEU A 1 114 ? 24.934 2.913 -17.184 1.00 62.81 114 LEU A CA 1
ATOM 880 C C . LEU A 1 114 ? 24.131 3.097 -18.469 1.00 62.81 114 LEU A C 1
ATOM 882 O O . LEU A 1 114 ? 23.349 4.043 -18.597 1.00 62.81 114 LEU A O 1
ATOM 886 N N . GLN A 1 115 ? 24.287 2.160 -19.406 1.00 57.75 115 GLN A N 1
ATOM 887 C CA . GLN A 1 115 ? 23.477 2.153 -20.619 1.00 57.75 115 GLN A CA 1
ATOM 888 C C . GLN A 1 115 ? 21.988 2.031 -20.283 1.00 57.75 115 GLN A C 1
ATOM 890 O O . GLN A 1 115 ? 21.533 1.106 -19.606 1.00 57.75 115 GLN A O 1
ATOM 895 N N . ARG A 1 116 ? 21.211 2.985 -20.795 1.00 63.75 116 ARG A N 1
ATOM 896 C CA . ARG A 1 116 ? 19.751 2.981 -20.707 1.00 63.75 116 ARG A CA 1
ATOM 897 C C . ARG A 1 116 ? 19.200 2.130 -21.845 1.00 63.75 116 ARG A C 1
ATOM 899 O O . ARG A 1 116 ? 19.413 2.461 -23.005 1.00 63.75 116 ARG A O 1
ATOM 906 N N . ILE A 1 117 ? 18.456 1.075 -21.524 1.00 65.50 117 ILE A N 1
ATOM 907 C CA . ILE A 1 117 ? 17.784 0.235 -22.523 1.00 65.50 117 ILE A CA 1
ATOM 908 C C . ILE A 1 117 ? 16.267 0.397 -22.377 1.00 65.50 117 ILE A C 1
ATOM 910 O O . ILE A 1 117 ? 15.716 0.231 -21.290 1.00 65.50 117 ILE A O 1
ATOM 914 N N . GLY A 1 118 ? 15.592 0.722 -23.485 1.00 68.19 118 GLY A N 1
ATOM 915 C CA . GLY A 1 118 ? 14.129 0.804 -23.581 1.00 68.19 118 GLY A CA 1
ATOM 916 C C . GLY A 1 118 ? 13.542 2.222 -23.588 1.00 68.19 118 GLY A C 1
ATOM 917 O O . GLY A 1 118 ? 14.238 3.220 -23.389 1.00 68.19 118 GLY A O 1
ATOM 918 N N . ARG A 1 119 ? 12.224 2.305 -23.831 1.00 69.25 119 ARG A N 1
ATOM 919 C CA . ARG A 1 119 ? 11.465 3.564 -23.947 1.00 69.25 119 ARG A CA 1
ATOM 920 C C . ARG A 1 119 ? 11.557 4.372 -22.648 1.00 69.25 119 ARG A C 1
ATOM 922 O O . ARG A 1 119 ? 11.078 3.931 -21.605 1.00 69.25 119 ARG A O 1
ATOM 929 N N . GLN A 1 120 ? 12.128 5.570 -22.730 1.00 64.88 120 GLN A N 1
ATOM 930 C CA . GLN A 1 120 ? 12.135 6.526 -21.625 1.00 64.88 120 GLN A CA 1
ATOM 931 C C . GLN A 1 120 ? 10.860 7.381 -21.680 1.00 64.88 120 GLN A C 1
ATOM 933 O O . GLN A 1 120 ? 10.487 7.828 -22.763 1.00 64.88 120 GLN A O 1
ATOM 938 N N . PRO A 1 121 ? 10.155 7.595 -20.556 1.00 58.44 121 PRO A N 1
ATOM 939 C CA . PRO A 1 121 ? 8.978 8.449 -20.545 1.00 58.44 121 PRO A CA 1
ATOM 940 C C . PRO A 1 121 ? 9.376 9.922 -20.658 1.00 58.44 121 PRO A C 1
ATOM 942 O O . PRO A 1 121 ? 10.226 10.407 -19.909 1.00 58.44 121 PRO A O 1
ATOM 945 N N . GLU A 1 122 ? 8.693 10.645 -21.537 1.00 56.81 122 GLU A N 1
ATOM 946 C CA . GLU A 1 122 ? 8.744 12.101 -21.606 1.00 56.81 122 GLU A CA 1
ATOM 947 C C . GLU A 1 122 ? 7.962 12.634 -20.399 1.00 56.81 122 GLU A C 1
ATOM 949 O O . GLU A 1 122 ? 6.750 12.484 -20.324 1.00 56.81 122 GLU A O 1
ATOM 954 N N . VAL A 1 123 ? 8.676 13.101 -19.370 1.00 57.69 123 VAL A N 1
ATOM 955 C CA . VAL A 1 123 ? 8.161 13.885 -18.228 1.00 57.69 123 VAL A CA 1
ATOM 956 C C . VAL A 1 123 ? 6.778 13.450 -17.705 1.00 57.69 123 VAL A C 1
ATOM 958 O O . VAL A 1 123 ? 5.743 13.982 -18.082 1.00 57.69 123 VAL A O 1
ATOM 961 N N . GLY A 1 124 ? 6.715 12.478 -16.790 1.00 50.25 124 GLY A N 1
ATOM 962 C CA . GLY A 1 124 ? 5.391 11.962 -16.414 1.00 50.25 124 GLY A CA 1
ATOM 963 C C . GLY A 1 124 ? 4.486 12.941 -15.639 1.00 50.25 124 GLY A C 1
ATOM 964 O O . GLY A 1 124 ? 4.914 13.683 -14.749 1.00 50.25 124 GLY A O 1
ATOM 965 N N . GLY A 1 125 ? 3.199 12.867 -15.965 1.00 54.12 125 GLY A N 1
ATOM 966 C CA . GLY A 1 125 ? 2.163 13.773 -15.482 1.00 54.12 125 GLY A CA 1
ATOM 967 C C . GLY A 1 125 ? 1.934 13.763 -13.969 1.00 54.12 125 GLY A C 1
ATOM 968 O O . GLY A 1 125 ? 2.221 12.791 -13.255 1.00 54.12 125 GLY A O 1
ATOM 969 N N . ARG A 1 126 ? 1.403 14.891 -13.489 1.00 57.38 126 ARG A N 1
ATOM 970 C CA . ARG A 1 126 ? 0.835 15.069 -12.146 1.00 57.38 126 ARG A CA 1
ATOM 971 C C . ARG A 1 126 ? -0.610 14.537 -12.149 1.00 57.38 126 ARG A C 1
ATOM 973 O O . ARG A 1 126 ? -1.207 14.393 -13.206 1.00 57.38 126 ARG A O 1
ATOM 980 N N . CYS A 1 127 ? -1.180 14.204 -10.984 1.00 49.00 127 CYS A N 1
ATOM 981 C CA . CYS A 1 127 ? -2.635 13.974 -10.928 1.00 49.00 127 CYS A CA 1
ATOM 982 C C . CYS A 1 127 ? -3.302 15.347 -11.051 1.00 49.00 127 CYS A C 1
ATOM 984 O O . CYS A 1 127 ? -3.145 16.146 -10.128 1.00 49.00 127 CYS A O 1
ATOM 986 N N . GLY A 1 128 ? -4.004 15.584 -12.157 1.00 54.19 128 GLY A N 1
ATOM 987 C CA . GLY A 1 128 ? -4.738 16.819 -12.425 1.00 54.19 128 GLY A CA 1
ATOM 988 C C . GLY A 1 128 ? -4.379 17.425 -13.776 1.00 54.19 128 GLY A C 1
ATOM 989 O O . GLY A 1 128 ? -3.645 18.404 -13.797 1.00 54.19 128 GLY A O 1
ATOM 990 N N . GLU A 1 129 ? -4.863 16.783 -14.842 1.00 34.97 129 GLU A N 1
ATOM 991 C CA . GLU A 1 129 ? -5.449 17.339 -16.077 1.00 34.97 129 GLU A CA 1
ATOM 992 C C . GLU A 1 129 ? -6.248 16.211 -16.749 1.00 34.97 129 GLU A C 1
ATOM 994 O O . GLU A 1 129 ? -5.760 15.052 -16.710 1.00 34.97 129 GLU A O 1
#

Secondary structure (DSSP, 8-state):
----------------EEEEEEESSGGGGGGGTT-TTTSTTEEEEEEEESS---GGG--GGGSTTSS-SEEEES-STTHHHHHHHHSS--EE--SS--TTT---TTS---S------SPPPSSPPPS--

Nearest PDB structures (foldseek):
  4rii-assembly1_B  TM=3.472E-01  e=3.290E+00  Streptomyces cyanogenus

pLDDT: mean 73.84, std 18.13, range [31.94, 93.81]